Protein AF-M5RJ02-F1 (afdb_monomer)

Structure (mmCIF, N/CA/C/O backbone):
data_AF-M5RJ02-F1
#
_entry.id   AF-M5RJ02-F1
#
loop_
_atom_site.group_PDB
_atom_site.id
_atom_site.type_symbol
_atom_site.label_atom_id
_atom_site.label_alt_id
_atom_site.label_comp_id
_atom_site.label_asym_id
_atom_site.label_entity_id
_atom_site.label_seq_id
_at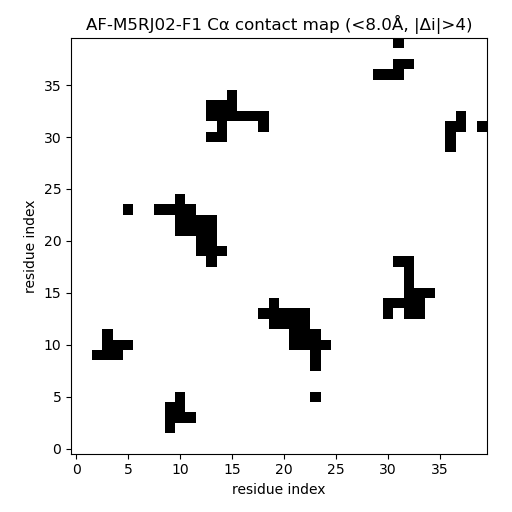om_site.pdbx_PDB_ins_code
_atom_site.Cartn_x
_atom_site.Cartn_y
_atom_site.Cartn_z
_atom_site.occupancy
_atom_site.B_iso_or_equiv
_atom_site.auth_seq_id
_atom_site.auth_comp_id
_atom_site.auth_asym_id
_atom_site.auth_atom_id
_atom_site.pdbx_PDB_model_num
ATOM 1 N N . MET A 1 1 ? 6.676 4.214 15.643 1.00 64.19 1 MET A N 1
ATOM 2 C CA . MET A 1 1 ? 5.256 4.050 15.282 1.00 64.19 1 MET A CA 1
ATOM 3 C C . MET A 1 1 ? 5.001 2.570 15.410 1.00 64.19 1 MET A C 1
ATOM 5 O O . MET A 1 1 ? 5.725 1.819 14.770 1.00 64.19 1 MET A O 1
ATOM 9 N N . ASP A 1 2 ? 4.082 2.168 16.278 1.00 85.88 2 ASP A N 1
ATOM 10 C CA . ASP A 1 2 ? 3.956 0.750 16.638 1.00 85.88 2 ASP A CA 1
ATOM 11 C C . ASP A 1 2 ? 2.996 0.010 15.693 1.00 85.88 2 ASP A C 1
ATOM 13 O O . ASP A 1 2 ?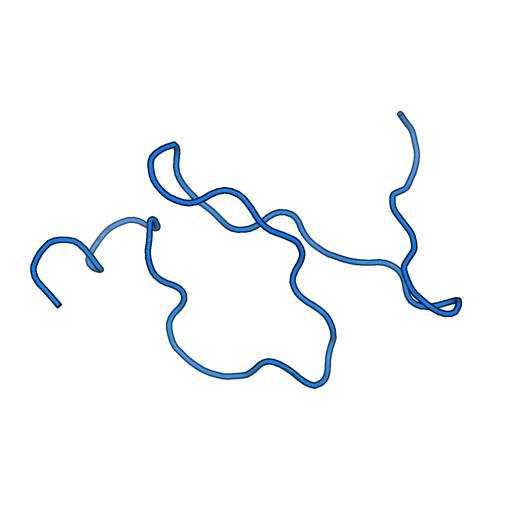 3.137 -1.191 15.487 1.00 85.88 2 ASP A O 1
ATOM 17 N N . GLN A 1 3 ? 2.068 0.739 15.055 1.00 89.25 3 GLN A N 1
ATOM 18 C CA . GLN A 1 3 ? 1.114 0.208 14.079 1.00 89.25 3 GLN A CA 1
ATOM 19 C C . GLN A 1 3 ? 0.608 1.307 13.127 1.00 89.25 3 GLN A C 1
ATOM 21 O O . GLN A 1 3 ? 0.491 2.469 13.523 1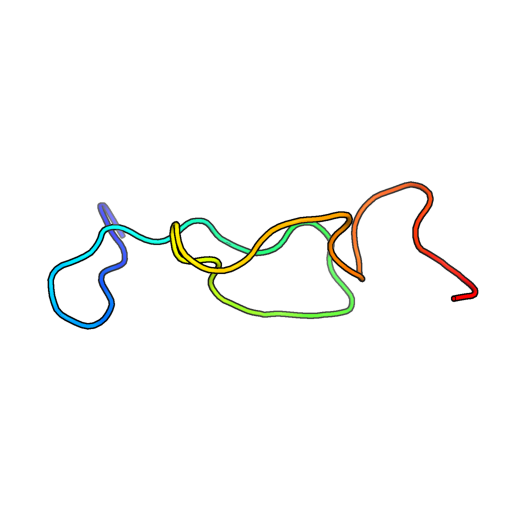.00 89.25 3 GLN A O 1
ATOM 26 N N . CYS A 1 4 ? 0.280 0.932 11.886 1.00 93.38 4 CYS A N 1
ATOM 27 C CA . CYS A 1 4 ? -0.474 1.756 10.941 1.00 93.38 4 CYS A CA 1
ATOM 28 C C . CYS A 1 4 ? -1.794 1.044 10.608 1.00 93.38 4 CYS A C 1
ATOM 30 O O . CYS A 1 4 ? -1.797 -0.174 10.411 1.00 93.38 4 CYS A O 1
ATOM 32 N N . VAL A 1 5 ? -2.906 1.783 10.604 1.00 96.00 5 VAL A N 1
ATOM 33 C CA . VAL A 1 5 ? -4.259 1.223 10.474 1.00 96.00 5 VAL A CA 1
ATOM 34 C C . VAL A 1 5 ? -5.079 2.065 9.498 1.00 96.00 5 VAL A C 1
ATOM 36 O O . VAL A 1 5 ? -5.069 3.292 9.604 1.00 96.00 5 VAL A O 1
ATOM 39 N N . VAL A 1 6 ? -5.802 1.415 8.584 1.00 94.25 6 VAL A N 1
ATOM 40 C CA . VAL A 1 6 ? -6.768 2.030 7.657 1.00 94.25 6 VAL A CA 1
ATOM 41 C C . VAL A 1 6 ? -8.095 1.299 7.818 1.00 94.25 6 VAL A C 1
ATOM 43 O O . VAL A 1 6 ? -8.121 0.077 7.767 1.00 94.25 6 VAL A O 1
ATOM 46 N N . 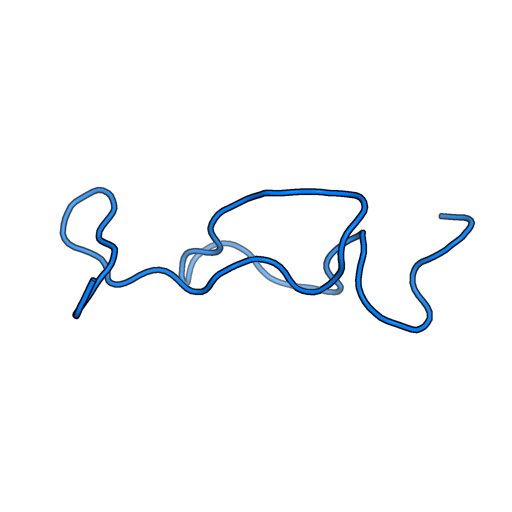ASP A 1 7 ? -9.180 2.027 8.087 1.00 94.88 7 ASP A N 1
ATOM 47 C CA . ASP A 1 7 ? -10.524 1.455 8.290 1.00 94.88 7 ASP A CA 1
ATOM 48 C C . ASP A 1 7 ? -10.590 0.306 9.318 1.00 94.88 7 ASP A C 1
ATOM 50 O O . ASP A 1 7 ? -11.383 -0.625 9.214 1.00 94.88 7 ASP A O 1
ATOM 54 N N . GLY A 1 8 ? -9.752 0.380 10.357 1.00 95.75 8 GLY A N 1
ATOM 55 C CA . GLY A 1 8 ? -9.659 -0.648 11.399 1.00 95.75 8 GLY A CA 1
ATOM 56 C C . GLY A 1 8 ? -8.786 -1.853 11.031 1.00 95.75 8 GLY A C 1
ATOM 57 O O . GLY A 1 8 ? -8.549 -2.705 11.884 1.00 95.75 8 GLY A O 1
ATOM 58 N N . GLU A 1 9 ? -8.252 -1.906 9.812 1.00 97.06 9 GLU A N 1
ATOM 59 C CA . GLU A 1 9 ? -7.335 -2.942 9.349 1.00 97.06 9 GLU A CA 1
ATOM 60 C C . GLU A 1 9 ? -5.871 -2.526 9.531 1.00 97.06 9 GLU A C 1
ATOM 62 O O . GLU A 1 9 ? -5.473 -1.419 9.165 1.00 97.06 9 GLU A O 1
ATOM 67 N N . GLN A 1 10 ? -5.041 -3.420 10.073 1.00 96.25 10 GLN A N 1
ATOM 68 C CA . GLN A 1 10 ? -3.595 -3.216 10.086 1.00 96.25 10 GLN A CA 1
ATOM 69 C C . GLN A 1 10 ? -3.023 -3.358 8.675 1.00 96.25 10 GLN A C 1
ATOM 71 O O . GLN A 1 10 ? -3.134 -4.419 8.069 1.00 96.25 10 GLN A O 1
ATOM 76 N N . VAL A 1 11 ? -2.345 -2.317 8.197 1.00 96.56 11 VAL A N 1
ATOM 77 C CA . VAL A 1 11 ? -1.780 -2.282 6.843 1.00 96.56 11 VAL A CA 1
ATOM 78 C C . VAL A 1 11 ? -0.281 -2.563 6.826 1.00 96.56 11 VAL A C 1
ATOM 80 O O . VAL A 1 11 ? 0.446 -2.225 7.765 1.00 96.56 11 VAL A O 1
ATOM 83 N N . ALA A 1 12 ? 0.196 -3.135 5.722 1.00 93.81 12 ALA A N 1
ATOM 84 C CA . ALA A 1 12 ? 1.621 -3.286 5.441 1.00 93.81 12 ALA A CA 1
ATOM 85 C C . ALA A 1 12 ? 2.145 -2.097 4.623 1.00 93.81 12 ALA A C 1
ATOM 87 O O . ALA A 1 12 ? 1.446 -1.570 3.757 1.00 93.81 12 ALA A O 1
ATOM 88 N N . SER A 1 13 ? 3.387 -1.674 4.862 1.00 92.31 13 SER A N 1
ATOM 89 C CA . SER A 1 13 ? 4.051 -0.710 3.980 1.00 92.31 13 SER A CA 1
ATOM 90 C C . SER A 1 13 ? 4.372 -1.367 2.644 1.00 92.31 13 SER A C 1
ATOM 92 O O . SER A 1 13 ? 4.942 -2.459 2.619 1.00 92.31 13 SER A O 1
ATOM 94 N N . GLN A 1 14 ? 4.082 -0.678 1.546 1.00 91.88 14 GLN A N 1
ATOM 95 C 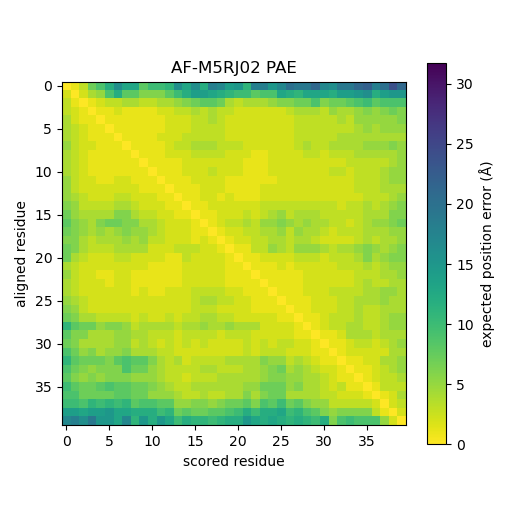CA . GLN A 1 14 ? 4.516 -1.105 0.224 1.00 91.88 14 GLN A CA 1
ATOM 96 C C . GLN A 1 14 ? 6.048 -1.154 0.133 1.00 91.88 14 GLN A C 1
ATOM 98 O O . GLN A 1 14 ? 6.739 -0.233 0.568 1.00 91.88 14 GLN A O 1
ATOM 103 N N . GLU A 1 15 ? 6.578 -2.245 -0.420 1.00 89.25 15 GLU A N 1
ATOM 104 C CA . GLU A 1 15 ? 8.020 -2.454 -0.511 1.00 89.25 15 GLU A CA 1
ATOM 105 C C . GLU A 1 15 ? 8.700 -1.541 -1.538 1.00 89.25 15 GLU A C 1
ATOM 107 O O . GLU A 1 15 ? 8.193 -1.277 -2.633 1.00 89.25 15 GLU A O 1
ATOM 112 N N . GLY A 1 16 ? 9.934 -1.157 -1.208 1.00 87.38 16 GLY A N 1
ATOM 113 C CA . GLY A 1 16 ? 10.801 -0.356 -2.060 1.00 87.38 16 GLY A CA 1
ATOM 114 C C . GLY A 1 16 ? 10.722 1.141 -1.780 1.00 87.38 16 GLY A C 1
ATOM 115 O O . GLY A 1 16 ? 9.978 1.616 -0.932 1.00 87.38 16 GLY A O 1
ATOM 116 N N . ASN A 1 17 ? 11.547 1.897 -2.505 1.00 86.00 17 ASN A N 1
ATOM 117 C CA . ASN A 1 17 ? 11.785 3.318 -2.216 1.00 86.00 17 ASN A CA 1
ATOM 118 C C . ASN A 1 17 ? 11.209 4.260 -3.283 1.00 86.00 17 ASN A C 1
ATOM 120 O O . ASN A 1 17 ? 11.469 5.458 -3.242 1.00 86.00 17 ASN A O 1
ATOM 124 N N . PHE A 1 18 ? 10.514 3.720 -4.288 1.00 85.25 18 PHE A N 1
ATOM 125 C CA . PHE A 1 18 ? 10.033 4.503 -5.432 1.00 85.25 18 PHE A CA 1
ATOM 126 C C . PHE A 1 18 ? 8.538 4.808 -5.340 1.00 85.25 18 PHE A C 1
ATOM 128 O O . PHE A 1 18 ? 8.124 5.936 -5.586 1.00 85.25 18 PHE A O 1
ATOM 135 N N . TYR A 1 19 ? 7.740 3.809 -4.960 1.00 86.12 19 TYR A N 1
ATOM 136 C CA . TYR A 1 19 ? 6.308 3.953 -4.728 1.00 86.12 19 TYR A CA 1
ATOM 137 C C . TYR A 1 19 ? 6.046 3.767 -3.239 1.00 86.12 19 TYR A C 1
ATOM 139 O O . TYR A 1 19 ? 6.383 2.727 -2.682 1.00 86.12 19 TYR A O 1
A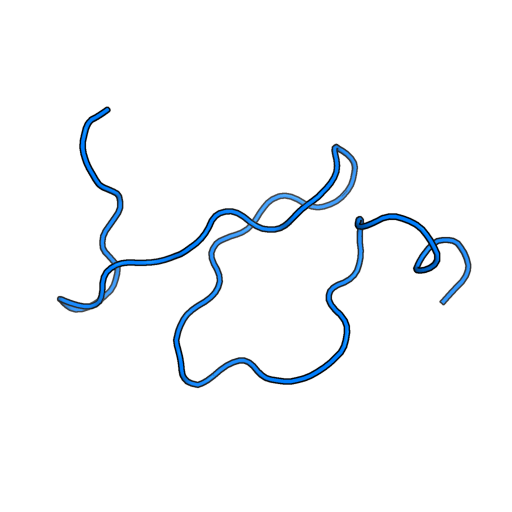TOM 147 N N . GLY A 1 20 ? 5.490 4.798 -2.608 1.00 88.56 20 GLY A N 1
ATOM 148 C CA . GLY A 1 20 ? 4.991 4.720 -1.241 1.00 88.56 20 GLY A CA 1
ATOM 149 C C . GLY A 1 20 ? 3.520 4.319 -1.234 1.00 88.56 20 GLY A C 1
ATOM 150 O O . GLY A 1 20 ? 2.786 4.635 -2.171 1.00 88.56 20 GLY A O 1
ATOM 151 N N . GLY A 1 21 ? 3.089 3.653 -0.170 1.00 91.56 21 GLY A N 1
ATOM 152 C CA . GLY A 1 21 ? 1.707 3.223 -0.033 1.00 91.56 21 GLY A CA 1
ATOM 153 C C . GLY A 1 21 ? 1.505 2.253 1.120 1.00 91.56 21 GLY A C 1
ATOM 154 O O . GLY A 1 21 ? 2.463 1.774 1.733 1.00 91.56 21 GLY A O 1
ATOM 155 N N . TRP A 1 22 ? 0.233 1.975 1.377 1.00 94.00 22 TRP A N 1
ATOM 156 C CA . TRP A 1 22 ? -0.234 1.002 2.352 1.00 94.00 22 TRP A CA 1
ATOM 157 C C . TRP A 1 22 ? -1.005 -0.096 1.627 1.00 94.00 22 TRP A C 1
ATOM 159 O O . TRP A 1 22 ? -1.790 0.196 0.726 1.00 94.00 22 TRP A O 1
ATOM 169 N N . ILE A 1 23 ? -0.763 -1.343 2.013 1.00 94.25 23 ILE A N 1
ATOM 170 C CA . ILE A 1 23 ? -1.392 -2.527 1.432 1.00 94.25 23 ILE A CA 1
ATOM 171 C C . ILE A 1 23 ? -2.370 -3.093 2.463 1.00 94.25 23 ILE A C 1
ATOM 173 O O . ILE A 1 23 ? -1.954 -3.435 3.574 1.00 94.25 23 ILE A O 1
ATOM 177 N N . THR A 1 24 ? -3.647 -3.160 2.083 1.00 96.38 24 THR A N 1
ATOM 178 C CA . THR A 1 24 ? -4.714 -3.875 2.801 1.00 96.38 24 THR A CA 1
ATOM 179 C C . THR A 1 24 ? -4.857 -5.307 2.268 1.00 96.38 24 THR A C 1
ATOM 181 O O . THR A 1 24 ? -4.341 -5.632 1.197 1.00 96.38 24 THR A O 1
ATOM 184 N N . ASN A 1 25 ? -5.593 -6.159 2.981 1.00 95.00 25 ASN A N 1
ATOM 185 C CA . ASN A 1 25 ? -5.868 -7.558 2.640 1.00 95.00 25 ASN A CA 1
ATOM 186 C C . ASN A 1 25 ? -6.613 -7.719 1.306 1.00 95.00 25 ASN A C 1
ATOM 188 O O . ASN A 1 25 ? -6.524 -8.773 0.676 1.00 95.00 25 ASN A O 1
ATOM 192 N N . ASP A 1 26 ? -7.32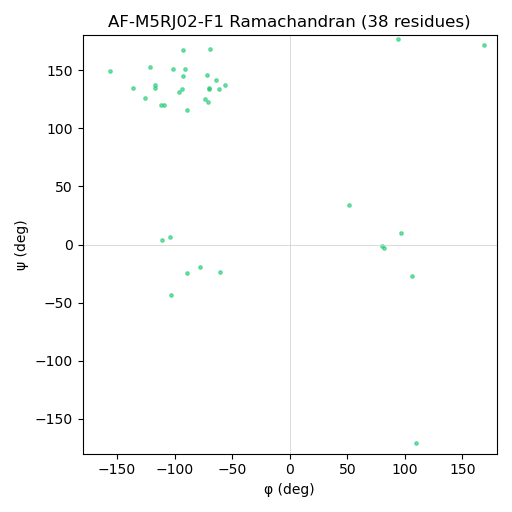4 -6.679 0.870 1.00 95.31 26 ASP A N 1
ATOM 193 C CA . ASP A 1 26 ? -8.066 -6.668 -0.392 1.00 95.31 26 ASP A CA 1
ATOM 194 C C . ASP A 1 26 ? -7.161 -6.452 -1.618 1.00 95.31 26 ASP A C 1
ATOM 196 O O . ASP A 1 26 ? -7.553 -6.749 -2.750 1.00 95.31 26 ASP A O 1
ATOM 200 N N . ILE A 1 27 ? -5.944 -5.927 -1.426 1.00 93.19 27 ILE A N 1
ATOM 201 C CA . ILE A 1 27 ? -5.000 -5.655 -2.513 1.00 93.19 27 ILE A CA 1
ATOM 202 C C . ILE A 1 27 ? -4.137 -6.899 -2.737 1.00 93.19 27 ILE A C 1
ATOM 204 O O . ILE A 1 27 ? -3.335 -7.278 -1.889 1.00 93.19 27 ILE A O 1
ATOM 208 N N . VAL A 1 28 ? -4.259 -7.513 -3.918 1.00 91.25 28 VAL A N 1
ATOM 209 C CA . VAL A 1 28 ? -3.550 -8.753 -4.274 1.00 91.25 28 VAL A CA 1
ATOM 210 C C . VAL A 1 28 ? -2.674 -8.594 -5.516 1.00 91.25 28 VAL A C 1
ATOM 212 O O . VAL A 1 28 ? -2.979 -7.819 -6.422 1.00 91.25 28 VAL A O 1
ATOM 215 N N . GLY A 1 29 ? -1.612 -9.399 -5.591 1.00 87.12 29 GLY A N 1
ATOM 216 C CA . GLY A 1 29 ? -0.719 -9.485 -6.747 1.00 87.12 29 GLY A CA 1
ATOM 217 C C . GLY A 1 29 ? 0.669 -8.889 -6.493 1.00 87.12 29 GLY A C 1
ATOM 218 O O 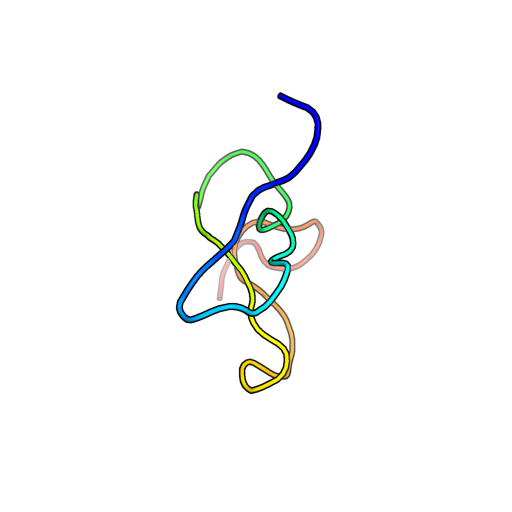. GLY A 1 29 ? 1.031 -8.605 -5.352 1.00 87.12 29 GLY A O 1
ATOM 219 N N . PRO A 1 30 ? 1.492 -8.741 -7.543 1.00 86.06 30 PRO A N 1
ATOM 220 C CA . PRO A 1 30 ? 2.782 -8.078 -7.423 1.00 86.06 30 PRO A CA 1
ATOM 221 C C . PRO A 1 30 ? 2.600 -6.569 -7.203 1.00 86.06 30 PRO A C 1
ATOM 223 O O . PRO A 1 30 ? 1.860 -5.907 -7.929 1.00 86.06 30 PRO A O 1
ATOM 226 N N . TYR A 1 31 ? 3.326 -6.011 -6.235 1.00 87.56 31 TYR A N 1
ATOM 227 C CA . TYR A 1 31 ? 3.283 -4.582 -5.916 1.00 87.56 31 TYR A CA 1
ATOM 228 C C . TYR A 1 31 ? 4.425 -3.834 -6.600 1.00 87.56 31 TYR A C 1
ATOM 230 O O . TYR A 1 31 ? 5.591 -4.220 -6.502 1.00 87.56 31 TYR A O 1
ATOM 238 N N . LYS A 1 32 ? 4.114 -2.722 -7.269 1.00 88.62 32 LYS A N 1
ATOM 239 C CA . LYS A 1 32 ? 5.136 -1.896 -7.921 1.00 88.62 32 LYS A CA 1
ATOM 240 C C . LYS A 1 32 ? 6.093 -1.300 -6.884 1.00 88.62 32 LYS A C 1
ATOM 242 O O . LYS A 1 32 ? 5.663 -0.863 -5.830 1.00 88.62 32 LYS A O 1
ATOM 247 N N . GLY A 1 33 ? 7.382 -1.215 -7.187 1.00 83.25 33 GLY A N 1
ATOM 248 C CA . GLY A 1 33 ? 8.379 -0.605 -6.296 1.00 83.25 33 GLY A CA 1
ATOM 249 C C . GLY A 1 33 ? 9.294 -1.613 -5.603 1.00 83.25 33 GLY A C 1
ATOM 250 O O . GLY A 1 33 ? 10.464 -1.287 -5.384 1.00 83.25 33 GLY A O 1
ATOM 251 N N . GLY A 1 34 ? 8.825 -2.845 -5.384 1.00 84.44 34 GLY A N 1
ATOM 252 C CA . GLY A 1 34 ? 9.640 -3.953 -4.885 1.00 84.44 34 GLY A CA 1
ATOM 253 C C . GLY A 1 34 ? 10.683 -4.446 -5.897 1.00 84.44 34 GLY A C 1
ATOM 254 O O . GLY A 1 34 ? 10.657 -4.101 -7.089 1.00 84.44 34 GLY A O 1
ATOM 255 N N . GLN A 1 35 ? 11.621 -5.275 -5.433 1.00 84.94 35 GLN A N 1
ATOM 256 C CA . GLN A 1 35 ? 12.627 -5.896 -6.300 1.00 84.94 35 GLN A CA 1
ATOM 257 C C . GLN A 1 35 ? 11.945 -6.688 -7.432 1.00 84.94 35 GLN A C 1
ATOM 259 O O . GLN A 1 35 ? 10.951 -7.369 -7.214 1.00 84.94 35 GLN A O 1
ATOM 264 N N . GLY A 1 36 ? 12.453 -6.579 -8.663 1.00 84.81 36 GLY A N 1
ATOM 265 C CA . GLY A 1 36 ? 11.888 -7.294 -9.818 1.00 84.81 36 GLY A CA 1
ATOM 266 C C . GLY A 1 36 ? 10.639 -6.664 -10.456 1.00 84.81 36 GLY A C 1
ATOM 267 O O . GLY A 1 36 ? 10.183 -7.164 -11.477 1.00 84.81 36 GLY A O 1
ATOM 268 N N . THR A 1 37 ? 10.119 -5.545 -9.934 1.00 85.12 37 THR A N 1
ATOM 269 C CA . THR A 1 37 ? 8.940 -4.839 -10.503 1.00 85.12 37 THR A CA 1
ATOM 270 C C . THR A 1 37 ? 9.289 -3.558 -11.275 1.00 85.12 37 THR A C 1
ATOM 272 O O . THR A 1 37 ? 8.416 -2.801 -11.703 1.00 85.12 37 THR A O 1
ATOM 275 N N . ARG A 1 38 ? 10.588 -3.289 -11.470 1.00 77.69 38 ARG A N 1
ATOM 276 C CA . ARG A 1 38 ? 11.071 -2.149 -12.263 1.00 77.69 38 ARG A CA 1
ATOM 277 C C . ARG A 1 38 ? 10.841 -2.432 -13.750 1.00 77.69 38 ARG A C 1
ATOM 279 O O . ARG A 1 38 ? 11.330 -3.439 -14.247 1.00 77.69 38 ARG A O 1
ATOM 286 N N . GLY A 1 39 ? 10.151 -1.531 -14.448 1.00 73.44 39 GLY A N 1
ATOM 287 C CA . GLY A 1 39 ? 9.912 -1.645 -15.894 1.00 73.44 39 GLY A CA 1
ATOM 288 C C . GLY A 1 39 ? 8.569 -2.259 -16.303 1.00 73.44 39 GLY A C 1
ATOM 289 O O . GLY A 1 39 ? 8.393 -2.526 -17.486 1.00 73.44 39 GLY A O 1
ATOM 290 N N . TRP A 1 40 ? 7.649 -2.458 -15.351 1.00 64.81 40 TRP A N 1
ATOM 291 C CA . TRP A 1 40 ? 6.214 -2.586 -15.635 1.00 64.81 40 TRP A CA 1
ATOM 292 C C . TRP A 1 40 ? 5.625 -1.263 -16.130 1.00 6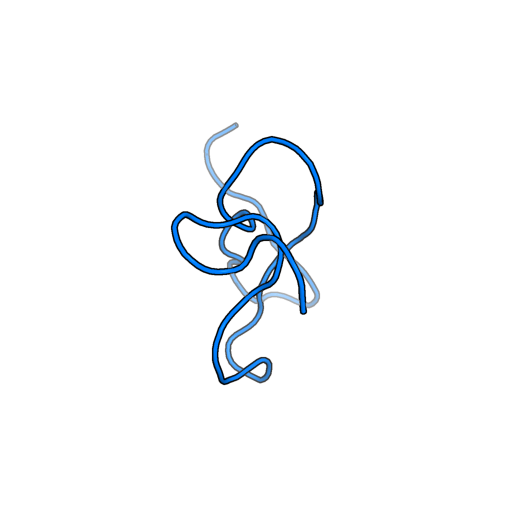4.81 40 TRP A C 1
ATOM 294 O O . TRP A 1 40 ? 5.893 -0.216 -15.472 1.00 64.81 40 TRP A O 1
#

Organism: NCBI:txid1265738

pLDDT: mean 88.57, std 7.63, range [64.19, 97.06]

Secondary structure (DSSP, 8-state):
----EETTEEPEEPSSSSS--EE-TT--SPPTTSTT-TT-

Radius of gyration: 11.21 Å; Cα contacts (8 Å, |Δi|>4): 47; chains: 1; bounding box: 23×14×32 Å

Sequence (40 aa):
MDQCVVDGEQVASQEGNFYGGWITNDIVGPYKGGQGTRGW

Solvent-accessible surface area (backbone atoms only — not comparable to full-atom values): 2798 Å² total; per-residue (Å²): 132,96,77,54,70,58,99,89,40,77,43,44,74,44,48,54,90,78,37,86,53,73,43,50,94,84,65,82,77,90,61,67,37,27,91,90,38,79,88,119

Foldseek 3Di:
DPFDDDPNFTWDWQDADPDTDTDGPPDDDDGAHHPPNPPD

Mean predicted aligned error: 3.96 Å